Protein AF-A0A0R3PVT9-F1 (afdb_monomer_lite)

Sequence (148 aa):
MGYCNCKHFCKAGFQVVGGSKYQQLLAVIEELGKDIRPTYTGNKICAERLKRSIAHSRILVRWGALISLDLPQNPAFVLSTQFNVLVSTYQLEGACSRIGSIYILSHDLDIIRCIVAPAGVFRFELLDSDVVIAAVTDGSLFITTFNG

pLDDT: mean 72.48, std 17.18, range [25.27, 87.81]

Foldseek 3Di:
DDDDDPPDDDDDDDDDPDDDLVVVLVVLVVLLVVLPVVVVVPDPVSVVSNVVSVVVSVVSCVVVVPVDDPDVFAWQDWDDDPFWIKTKGWDDPPDPAIWIKIFIAGPVRHGPDIGTDNGGFNDWDDPDPFWIWTQHPVRDIDIGGPPD

Organism: Angiostrongylus costaricensis (NCBI:txid334426)

Structure (mmCIF, N/CA/C/O backbone):
data_AF-A0A0R3PVT9-F1
#
_entry.id   AF-A0A0R3PVT9-F1
#
loop_
_atom_site.group_PDB
_atom_site.id
_atom_site.type_symbol
_atom_site.label_atom_id
_atom_site.label_alt_id
_atom_site.label_comp_id
_atom_site.label_asym_id
_atom_site.label_entity_id
_atom_site.label_seq_id
_atom_site.pdbx_PDB_ins_code
_atom_site.Cartn_x
_atom_site.Cartn_y
_atom_site.Cartn_z
_atom_site.occupancy
_atom_site.B_iso_or_equiv
_atom_site.auth_seq_id
_atom_site.auth_comp_id
_atom_site.auth_asym_id
_atom_site.auth_atom_id
_atom_site.pdbx_PDB_model_num
ATOM 1 N N . MET A 1 1 ? 28.621 -22.943 5.055 1.00 34.75 1 MET A N 1
ATOM 2 C CA . MET A 1 1 ? 27.149 -23.036 5.160 1.00 34.75 1 MET A CA 1
ATOM 3 C C . MET A 1 1 ? 26.695 -22.294 6.405 1.00 34.75 1 MET A C 1
ATOM 5 O O . MET A 1 1 ? 26.909 -22.792 7.499 1.00 34.75 1 MET A O 1
ATOM 9 N N . GLY A 1 2 ? 26.116 -21.105 6.255 1.00 29.31 2 GLY A N 1
ATOM 10 C CA . GLY A 1 2 ? 25.527 -20.352 7.361 1.00 29.31 2 GLY A CA 1
ATOM 11 C C . GLY A 1 2 ? 24.309 -19.605 6.841 1.00 29.31 2 GLY A C 1
ATOM 12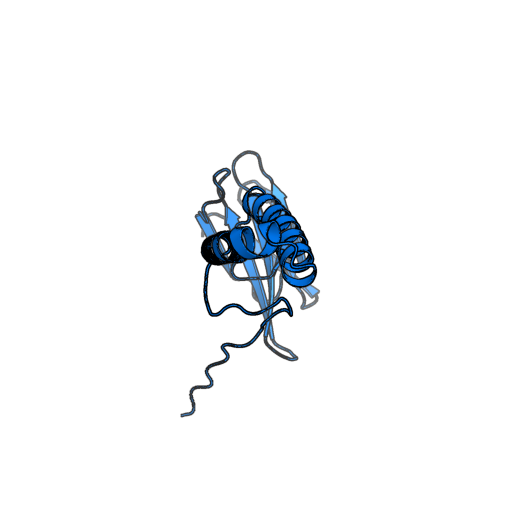 O O . GLY A 1 2 ? 24.452 -18.687 6.043 1.00 29.31 2 GLY A O 1
ATOM 13 N N . TYR A 1 3 ? 23.118 -20.047 7.234 1.00 31.05 3 TYR A N 1
ATOM 14 C CA . TYR A 1 3 ? 21.864 -19.362 6.940 1.00 31.05 3 TYR A CA 1
ATOM 15 C C . TYR A 1 3 ? 21.752 -18.149 7.872 1.00 31.05 3 TYR A C 1
ATOM 17 O O . TYR A 1 3 ? 21.650 -18.331 9.084 1.00 31.05 3 TYR A O 1
ATOM 25 N N . CYS A 1 4 ? 21.771 -16.925 7.336 1.00 26.14 4 CYS A N 1
ATOM 26 C CA . CYS A 1 4 ? 21.461 -15.726 8.117 1.00 26.14 4 CYS A CA 1
ATOM 27 C C . CYS A 1 4 ? 20.004 -15.323 7.860 1.00 26.14 4 CYS A C 1
ATOM 29 O O . CYS A 1 4 ? 19.631 -14.900 6.769 1.00 26.14 4 CYS A O 1
ATOM 31 N N . ASN A 1 5 ? 19.173 -15.543 8.876 1.00 34.81 5 ASN A N 1
ATOM 32 C CA . ASN A 1 5 ? 17.742 -15.275 8.915 1.00 34.81 5 ASN A CA 1
ATOM 33 C C . ASN A 1 5 ? 17.524 -13.827 9.386 1.00 34.81 5 ASN A C 1
ATOM 35 O O . ASN A 1 5 ? 17.515 -13.557 10.584 1.00 34.81 5 ASN A O 1
ATOM 39 N N . CYS A 1 6 ? 17.382 -12.886 8.453 1.00 25.39 6 CYS A N 1
ATOM 40 C CA . CYS A 1 6 ? 17.189 -11.467 8.764 1.00 25.39 6 CYS A CA 1
ATOM 41 C C . CYS A 1 6 ? 15.700 -11.088 8.791 1.00 25.39 6 CYS A C 1
ATOM 43 O O . CYS A 1 6 ? 15.215 -10.318 7.966 1.00 25.39 6 CYS A O 1
ATOM 45 N N . LYS A 1 7 ? 14.962 -11.594 9.786 1.00 32.38 7 LYS A N 1
ATOM 46 C CA . LYS A 1 7 ? 13.690 -10.995 10.218 1.00 32.38 7 LYS A CA 1
ATOM 47 C C . LYS A 1 7 ? 13.974 -9.857 11.197 1.00 32.38 7 LYS A C 1
ATOM 49 O O . LYS A 1 7 ? 13.877 -10.093 12.392 1.00 32.38 7 LYS A O 1
ATOM 54 N N . HIS A 1 8 ? 14.339 -8.659 10.738 1.00 31.09 8 HIS A N 1
ATOM 55 C CA . HIS A 1 8 ? 14.302 -7.444 11.574 1.00 31.09 8 HIS A CA 1
ATOM 56 C C . HIS A 1 8 ? 14.442 -6.172 10.723 1.00 31.09 8 HIS A C 1
ATOM 58 O O . HIS A 1 8 ? 15.543 -5.711 10.459 1.00 31.09 8 HIS A O 1
ATOM 64 N N . PHE A 1 9 ? 13.317 -5.560 10.356 1.00 29.48 9 PHE A N 1
ATOM 65 C CA . PHE A 1 9 ? 13.234 -4.101 10.240 1.00 29.48 9 PHE A CA 1
ATOM 66 C C . PHE A 1 9 ? 11.892 -3.655 10.820 1.00 29.48 9 PHE A C 1
ATOM 68 O O . PHE A 1 9 ? 10.901 -3.423 10.134 1.00 29.48 9 PHE A O 1
ATOM 75 N N . CYS A 1 10 ? 11.866 -3.622 12.151 1.00 25.27 10 CYS A N 1
ATOM 76 C CA . CYS A 1 10 ? 10.761 -3.117 12.944 1.00 25.27 10 CYS A CA 1
ATOM 77 C C . CYS A 1 10 ? 10.831 -1.581 12.925 1.00 25.27 10 CYS A C 1
ATOM 79 O O . CYS A 1 10 ? 11.733 -0.997 13.524 1.00 25.27 10 CYS A O 1
ATOM 81 N N . LYS A 1 11 ? 9.902 -0.910 12.231 1.00 30.72 11 LYS A N 1
ATOM 82 C CA . LYS A 1 11 ? 9.649 0.522 12.461 1.00 30.72 11 LYS A CA 1
ATOM 83 C C . LYS A 1 11 ? 9.032 0.675 13.855 1.00 30.72 11 LYS A C 1
ATOM 85 O O . LYS A 1 11 ? 8.134 -0.079 14.225 1.00 30.72 11 LYS A O 1
ATOM 90 N N . ALA A 1 12 ? 9.554 1.624 14.629 1.00 32.31 12 ALA A N 1
ATOM 91 C CA . ALA A 1 12 ? 9.161 1.894 16.005 1.00 32.31 12 ALA A CA 1
ATOM 92 C C . ALA A 1 12 ? 7.695 2.352 16.097 1.00 32.31 12 ALA A C 1
ATOM 94 O O . ALA A 1 12 ? 7.359 3.507 15.854 1.00 32.31 12 ALA A O 1
ATOM 95 N N . GLY A 1 13 ? 6.836 1.415 16.477 1.00 30.12 13 GLY A N 1
ATOM 96 C CA . GLY A 1 13 ? 5.484 1.612 16.973 1.00 30.12 13 GLY A CA 1
ATOM 97 C C . GLY A 1 13 ? 5.195 0.434 17.896 1.00 30.12 13 GLY A C 1
ATOM 98 O O . GLY A 1 13 ? 5.583 -0.687 17.582 1.00 30.12 13 GLY A O 1
ATOM 99 N N . PHE A 1 14 ? 4.626 0.713 19.067 1.00 36.44 14 PHE A N 1
ATOM 100 C CA . PHE A 1 14 ? 4.298 -0.233 20.137 1.00 36.44 14 PHE A CA 1
ATOM 101 C C . PHE A 1 14 ? 4.010 -1.662 19.628 1.00 36.44 14 PHE A C 1
ATOM 103 O O . PHE A 1 14 ? 2.995 -1.911 18.978 1.00 36.44 14 PHE A O 1
ATOM 110 N N . GLN A 1 15 ? 4.941 -2.586 19.898 1.00 39.69 15 GLN A N 1
ATOM 111 C CA . GLN A 1 15 ? 4.810 -3.992 19.532 1.00 39.69 15 GLN A CA 1
ATOM 112 C C . GLN A 1 15 ? 3.743 -4.656 20.403 1.00 39.69 15 GLN A C 1
ATOM 114 O O . GLN A 1 15 ? 3.967 -4.914 21.584 1.00 39.69 15 GLN A O 1
ATOM 119 N N . VAL A 1 16 ? 2.630 -5.032 19.778 1.00 38.34 16 VAL A N 1
ATOM 120 C CA . VAL A 1 16 ? 1.955 -6.282 20.125 1.00 38.34 16 VAL A CA 1
ATOM 121 C C . VAL A 1 16 ? 2.292 -7.290 19.033 1.00 38.34 16 VAL A C 1
ATOM 123 O O . VAL A 1 16 ? 2.136 -7.039 17.838 1.00 38.34 16 VAL A O 1
ATOM 126 N N . VAL A 1 17 ? 2.836 -8.402 19.505 1.00 37.44 17 VAL A N 1
ATOM 127 C CA . VAL A 1 17 ? 3.266 -9.616 18.816 1.00 37.44 17 VAL A CA 1
ATOM 128 C C . VAL A 1 17 ? 2.408 -9.944 17.580 1.00 37.44 17 VAL A C 1
ATOM 130 O O . VAL A 1 17 ? 1.268 -10.372 17.698 1.00 37.44 17 VAL A O 1
ATOM 133 N N . GLY A 1 18 ? 2.987 -9.777 16.386 1.00 40.84 18 GLY A N 1
ATOM 134 C CA . GLY A 1 18 ? 2.698 -10.598 15.201 1.00 40.84 18 GLY A CA 1
ATOM 135 C C . GLY A 1 18 ? 1.284 -10.600 14.598 1.00 40.84 18 GLY A C 1
ATOM 136 O O . GLY A 1 18 ? 0.951 -11.583 13.943 1.00 40.84 18 GLY A O 1
ATOM 137 N N . GLY A 1 19 ? 0.463 -9.561 14.784 1.00 52.28 19 GLY A N 1
ATOM 138 C CA . GLY A 1 19 ? -0.902 -9.507 14.236 1.00 52.28 19 GLY A CA 1
ATOM 139 C C . GLY A 1 19 ? -1.141 -8.411 13.190 1.00 52.28 19 GLY A C 1
ATOM 140 O O . GLY A 1 19 ? -0.572 -7.324 13.276 1.00 52.28 19 GLY A O 1
ATOM 141 N N . SER A 1 20 ? -2.022 -8.688 12.223 1.00 67.69 20 SER A N 1
ATOM 142 C CA . SER A 1 20 ? -2.575 -7.711 11.265 1.00 67.69 20 SER A CA 1
ATOM 143 C C . SER A 1 20 ? -3.215 -6.501 11.975 1.00 67.69 20 SER A C 1
ATOM 145 O O . SER A 1 20 ? -3.612 -6.597 13.138 1.00 67.69 20 SER A O 1
ATOM 147 N N . LYS A 1 21 ? -3.380 -5.358 11.282 1.00 68.88 21 LYS A N 1
ATOM 148 C CA . LYS A 1 21 ? -4.033 -4.137 11.825 1.00 68.88 21 LYS A CA 1
ATOM 149 C C . LYS A 1 21 ? -5.386 -4.433 12.504 1.00 68.88 21 LYS A C 1
ATOM 151 O O . LYS A 1 21 ? -5.737 -3.806 13.501 1.00 68.88 21 LYS A O 1
ATOM 156 N N . TYR A 1 22 ? -6.110 -5.437 12.008 1.00 74.56 22 TYR A N 1
ATOM 157 C CA . TYR A 1 22 ? -7.361 -5.923 12.591 1.00 74.56 22 TYR A CA 1
ATOM 158 C C . TYR A 1 22 ? -7.173 -6.613 13.952 1.00 74.56 22 TYR A C 1
ATOM 160 O O . TYR A 1 22 ? -7.920 -6.338 14.885 1.00 74.56 22 TYR A O 1
ATOM 168 N N . GLN A 1 23 ? -6.153 -7.462 14.107 1.00 76.06 23 GLN A N 1
ATOM 169 C CA . GLN A 1 23 ? -5.847 -8.104 15.392 1.00 76.06 23 GLN A CA 1
ATOM 170 C C . GLN A 1 23 ? -5.423 -7.083 16.454 1.00 76.06 23 GLN A C 1
ATOM 172 O O . GLN A 1 23 ? -5.791 -7.228 17.617 1.00 76.06 23 GLN A O 1
ATOM 177 N N . GLN A 1 24 ? -4.706 -6.025 16.060 1.00 78.12 24 GLN A N 1
ATOM 178 C CA . GLN A 1 24 ? -4.393 -4.912 16.963 1.00 78.12 24 GLN A CA 1
ATOM 179 C C . GLN A 1 24 ? -5.663 -4.183 17.415 1.00 78.12 24 GLN A C 1
ATOM 181 O O . GLN A 1 24 ? -5.821 -3.918 18.603 1.00 78.12 24 GLN A O 1
ATOM 186 N N . LEU A 1 25 ? -6.590 -3.899 16.494 1.00 81.69 25 LEU A N 1
ATOM 187 C CA . LEU A 1 25 ? -7.873 -3.283 16.836 1.00 81.69 25 LEU A CA 1
ATOM 188 C C . LEU A 1 25 ? -8.696 -4.173 17.780 1.00 81.69 25 LEU A C 1
ATOM 190 O O . LEU A 1 25 ? -9.251 -3.673 18.756 1.00 81.69 25 LEU A O 1
ATOM 194 N N . LEU A 1 26 ? -8.731 -5.483 17.524 1.00 85.25 26 LEU A N 1
ATOM 195 C CA . LEU A 1 26 ? -9.434 -6.450 18.365 1.00 85.25 26 LEU A CA 1
ATOM 196 C C . LEU A 1 26 ? -8.877 -6.461 19.796 1.00 85.25 26 LEU A C 1
ATOM 198 O O . LEU A 1 26 ? -9.646 -6.355 20.749 1.00 85.25 26 LEU A O 1
ATOM 202 N N . ALA A 1 27 ? -7.550 -6.492 19.946 1.00 84.38 27 ALA A N 1
ATOM 203 C CA . ALA A 1 27 ? -6.898 -6.437 21.253 1.00 84.38 27 ALA A CA 1
ATOM 204 C C . ALA A 1 27 ? -7.242 -5.146 22.018 1.00 84.38 27 ALA A C 1
ATOM 206 O O . ALA A 1 27 ? -7.550 -5.195 23.208 1.00 84.38 27 ALA A O 1
ATOM 207 N N . VAL A 1 28 ? -7.265 -3.993 21.336 1.00 85.31 28 VAL A N 1
ATOM 208 C CA . VAL A 1 28 ? -7.643 -2.719 21.970 1.00 85.31 28 VAL A CA 1
ATOM 209 C C . VAL A 1 28 ? -9.106 -2.740 22.432 1.00 85.31 28 VAL A C 1
ATOM 211 O O . VAL A 1 28 ? -9.411 -2.235 23.511 1.00 85.31 28 VAL A O 1
ATOM 214 N N . ILE A 1 29 ? -10.016 -3.351 21.666 1.00 86.00 29 ILE A N 1
ATOM 215 C CA . ILE A 1 29 ? -11.429 -3.498 22.056 1.00 86.00 29 ILE A CA 1
ATOM 216 C C . ILE A 1 29 ? -11.578 -4.385 23.303 1.00 86.00 29 ILE A C 1
ATOM 218 O O . ILE A 1 29 ? -12.367 -4.065 24.195 1.00 86.00 29 ILE A O 1
ATOM 222 N N . GLU A 1 30 ? -10.802 -5.463 23.416 1.00 87.81 30 GLU A N 1
ATOM 223 C CA . GLU A 1 30 ? -10.809 -6.319 24.609 1.00 87.81 30 GLU A CA 1
ATOM 224 C C . GLU A 1 30 ? -10.294 -5.593 25.861 1.00 87.81 30 GLU A C 1
ATOM 226 O O . GLU A 1 30 ? -10.835 -5.777 26.956 1.00 87.81 30 GLU A O 1
ATOM 231 N N . GLU A 1 31 ? -9.267 -4.750 25.720 1.00 85.12 31 GLU A N 1
ATOM 232 C CA . GLU A 1 31 ? -8.754 -3.917 26.813 1.00 85.12 31 GLU A CA 1
ATOM 233 C C . GLU A 1 31 ? -9.766 -2.848 27.242 1.00 85.12 31 GLU A C 1
ATOM 235 O O . GLU A 1 31 ? -10.007 -2.678 28.442 1.00 85.12 31 GLU A O 1
ATOM 240 N N . LEU A 1 32 ? -10.434 -2.200 26.278 1.00 85.69 32 LEU A N 1
ATOM 241 C CA . LEU A 1 32 ? -11.522 -1.253 26.543 1.00 85.69 32 LEU A CA 1
ATOM 242 C C . LEU A 1 32 ? -12.609 -1.890 27.422 1.00 85.69 32 LEU A C 1
ATOM 244 O O . LEU A 1 32 ? -13.046 -1.278 28.395 1.00 85.69 32 LEU A O 1
ATOM 248 N N . GLY A 1 33 ? -12.995 -3.139 27.145 1.00 85.81 33 GLY A N 1
ATOM 249 C CA . GLY A 1 33 ? -13.985 -3.877 27.936 1.00 85.81 33 GLY A CA 1
ATOM 250 C C . GLY A 1 33 ? -13.617 -4.052 29.417 1.00 85.81 33 GLY A C 1
ATOM 251 O O . GLY A 1 33 ? -14.497 -4.024 30.282 1.00 85.81 33 GLY A O 1
ATOM 252 N N . LYS A 1 34 ? -12.321 -4.196 29.729 1.00 84.69 34 LYS A N 1
ATOM 253 C CA . LYS A 1 34 ? -11.815 -4.424 31.096 1.00 84.69 34 LYS A CA 1
ATOM 254 C C . LYS A 1 34 ?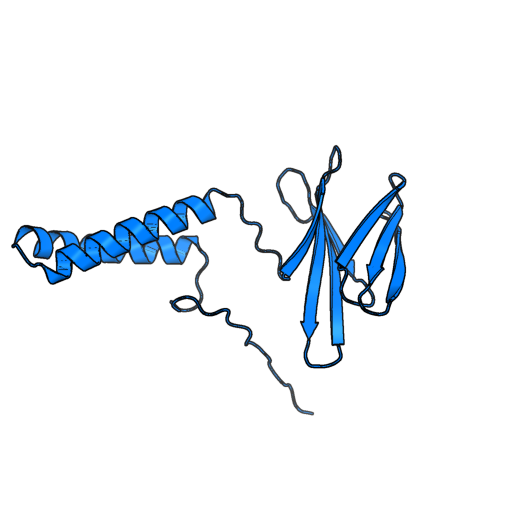 -11.742 -3.136 31.917 1.00 84.69 34 LYS A C 1
ATOM 256 O O . LYS A 1 34 ? -12.004 -3.169 33.119 1.00 84.69 34 LYS A O 1
ATOM 261 N N . ASP A 1 35 ? -11.447 -2.007 31.274 1.00 83.12 35 ASP A N 1
ATOM 262 C CA . ASP A 1 35 ? -11.282 -0.708 31.942 1.00 83.12 35 ASP A CA 1
ATOM 263 C C . ASP A 1 35 ? -12.610 0.039 32.193 1.00 83.12 35 ASP A C 1
ATOM 265 O O . ASP A 1 35 ? -12.646 0.976 32.996 1.00 83.12 35 ASP A O 1
ATOM 269 N N . ILE A 1 36 ? -13.728 -0.385 31.590 1.00 83.06 36 ILE A N 1
ATOM 270 C CA . ILE A 1 36 ? -15.046 0.258 31.769 1.00 83.06 36 ILE A CA 1
ATOM 271 C C . ILE A 1 36 ? -15.534 0.191 33.227 1.00 83.06 36 ILE A C 1
ATOM 273 O O . ILE A 1 36 ? -15.840 1.225 33.821 1.00 83.06 36 ILE A O 1
ATOM 277 N N . ARG A 1 37 ? -15.579 -1.001 33.843 1.00 81.56 37 ARG A N 1
ATOM 278 C CA . ARG A 1 37 ? -16.052 -1.179 35.235 1.00 81.56 37 ARG A CA 1
ATOM 279 C C . ARG A 1 37 ? -15.259 -0.351 36.263 1.00 81.56 37 ARG A C 1
ATOM 281 O O . ARG A 1 37 ? -15.897 0.386 37.014 1.00 81.56 37 ARG A O 1
ATOM 288 N N . PRO A 1 38 ? -13.911 -0.407 36.301 1.00 79.00 38 PRO A N 1
ATOM 289 C CA . PRO A 1 38 ? -13.133 0.369 37.266 1.00 79.00 38 PRO A CA 1
ATOM 290 C C . PRO A 1 38 ? -13.197 1.889 37.027 1.00 79.00 38 PRO A C 1
ATOM 292 O O . PRO A 1 38 ? -13.027 2.669 37.969 1.00 79.00 38 PRO A O 1
ATOM 295 N N . THR A 1 39 ? -13.493 2.330 35.799 1.00 78.00 39 THR A N 1
ATOM 296 C CA . THR A 1 39 ? -13.723 3.749 35.482 1.00 78.00 39 THR A CA 1
ATOM 297 C C . THR A 1 39 ? -15.020 4.268 36.111 1.00 78.00 39 THR A C 1
ATOM 299 O O . THR A 1 39 ? -15.020 5.358 36.682 1.00 78.00 39 THR A O 1
ATOM 302 N N . TYR A 1 40 ? -16.100 3.476 36.095 1.00 75.88 40 TYR A N 1
ATOM 303 C CA . TYR A 1 40 ? -17.360 3.842 36.758 1.00 75.88 40 TYR A CA 1
ATOM 304 C C . TYR A 1 40 ? -17.224 3.968 38.282 1.00 75.88 40 TYR A C 1
ATOM 306 O O . TYR A 1 40 ? -17.885 4.807 38.885 1.00 75.88 40 TYR A O 1
ATOM 314 N N . THR A 1 41 ? -16.320 3.208 38.906 1.00 80.44 41 THR A N 1
ATOM 315 C CA . THR A 1 41 ? -15.979 3.343 40.336 1.00 80.44 41 THR A CA 1
ATOM 316 C C . THR A 1 41 ? -15.054 4.529 40.657 1.00 80.44 41 THR A C 1
ATOM 318 O O . THR A 1 41 ? -14.579 4.646 41.782 1.00 80.44 41 THR A O 1
ATOM 321 N N . GLY A 1 42 ? -14.781 5.422 39.697 1.00 79.75 42 GLY A N 1
ATOM 322 C CA . GLY A 1 42 ? -14.035 6.664 39.930 1.00 79.75 42 GLY A CA 1
ATOM 323 C C . GLY A 1 42 ? -12.509 6.541 39.851 1.00 79.75 42 GLY A C 1
ATOM 324 O O . GLY A 1 42 ? -11.797 7.446 40.294 1.00 79.75 42 GLY A O 1
ATOM 325 N N . ASN A 1 43 ? -11.970 5.458 39.277 1.00 81.62 43 ASN A N 1
ATOM 326 C CA . ASN A 1 43 ? -10.524 5.311 39.113 1.00 81.62 43 ASN A CA 1
ATOM 327 C C . ASN A 1 43 ? -9.989 6.215 37.984 1.00 81.62 43 ASN A C 1
ATOM 329 O O . ASN A 1 43 ? -10.148 5.921 36.797 1.00 81.62 43 ASN A O 1
ATOM 333 N N . LYS A 1 44 ? -9.288 7.294 38.362 1.00 82.38 44 LYS A N 1
ATOM 334 C CA . LYS A 1 44 ? -8.689 8.265 37.426 1.00 82.38 44 LYS A CA 1
ATOM 335 C C . LYS A 1 44 ? -7.671 7.635 36.466 1.00 82.38 44 LYS A C 1
ATOM 337 O O . LYS A 1 44 ? -7.559 8.080 35.329 1.00 82.38 44 LYS A O 1
ATOM 342 N N . ILE A 1 45 ? -6.953 6.597 36.896 1.00 82.62 45 ILE A N 1
ATOM 343 C CA . ILE A 1 45 ? -5.930 5.936 36.073 1.00 82.62 45 ILE A CA 1
ATOM 344 C C . ILE A 1 45 ? -6.597 5.131 34.951 1.00 82.62 45 ILE A C 1
ATOM 346 O O . ILE A 1 45 ? -6.194 5.240 33.794 1.00 82.62 45 ILE A O 1
ATOM 350 N N . CYS A 1 46 ? -7.651 4.372 35.270 1.00 79.06 46 CYS A N 1
ATOM 351 C CA . CYS A 1 46 ? -8.438 3.645 34.269 1.00 79.06 46 CYS A CA 1
ATOM 352 C C . CYS A 1 46 ? -9.132 4.601 33.291 1.00 79.06 46 CYS A C 1
ATOM 354 O O . CYS A 1 46 ? -9.133 4.338 32.094 1.00 79.06 46 CYS A O 1
ATOM 356 N N . ALA A 1 47 ? -9.618 5.755 33.764 1.00 81.19 47 ALA A N 1
ATOM 357 C CA . ALA A 1 47 ? -10.225 6.766 32.899 1.00 81.19 47 ALA A CA 1
ATOM 358 C C . ALA A 1 47 ? -9.248 7.308 31.835 1.00 81.19 47 ALA A C 1
ATOM 360 O O . ALA A 1 47 ? -9.614 7.449 30.668 1.00 81.19 47 ALA A O 1
ATOM 361 N N . GLU A 1 48 ? -7.994 7.586 32.202 1.00 84.81 48 GLU A N 1
ATOM 362 C CA . GLU A 1 48 ? -6.976 8.042 31.244 1.00 84.81 48 GLU A CA 1
ATOM 363 C C . GLU A 1 48 ? -6.544 6.933 30.270 1.00 84.81 48 GLU A C 1
ATOM 365 O O . GLU A 1 48 ? -6.351 7.193 29.078 1.00 84.81 48 GLU A O 1
ATOM 370 N N . ARG A 1 49 ? -6.463 5.677 30.733 1.00 83.06 49 ARG A N 1
ATOM 371 C CA . ARG A 1 49 ? -6.213 4.514 29.857 1.00 83.06 49 ARG A CA 1
ATOM 372 C C . ARG A 1 49 ? -7.347 4.309 28.855 1.00 83.06 49 ARG A C 1
ATOM 374 O O . ARG A 1 49 ? -7.070 4.096 27.674 1.00 83.06 49 ARG A O 1
ATOM 381 N N . LEU A 1 50 ? -8.596 4.465 29.293 1.00 84.50 50 LEU A N 1
ATOM 382 C CA . LEU A 1 50 ? -9.789 4.386 28.451 1.00 84.50 50 LEU A CA 1
ATOM 383 C C . LEU A 1 50 ? -9.791 5.489 27.379 1.00 84.50 50 LEU A C 1
ATOM 385 O O . LEU A 1 50 ? -10.004 5.222 26.199 1.00 84.50 50 LEU A O 1
ATOM 389 N N . LYS A 1 51 ? -9.466 6.735 27.744 1.00 85.50 51 LYS A N 1
ATOM 390 C CA . LYS A 1 51 ? -9.336 7.831 26.765 1.00 85.50 51 LYS A CA 1
ATOM 391 C C . LYS A 1 51 ? -8.251 7.549 25.725 1.00 85.50 51 LYS A C 1
ATOM 393 O O . LYS A 1 51 ? -8.472 7.765 24.532 1.00 85.50 51 LYS A O 1
ATOM 398 N N . ARG A 1 52 ? -7.087 7.053 26.162 1.00 85.12 52 ARG A N 1
ATOM 399 C CA . ARG A 1 52 ? -5.963 6.731 25.269 1.00 85.12 52 ARG A CA 1
ATOM 400 C C . ARG A 1 52 ? -6.308 5.594 24.305 1.00 85.12 52 ARG A C 1
ATOM 402 O O . ARG A 1 52 ? -6.011 5.708 23.119 1.00 85.12 52 ARG A O 1
ATOM 409 N N . SER A 1 53 ? -6.955 4.535 24.782 1.00 85.88 53 SER A N 1
ATOM 410 C CA . SER A 1 53 ? -7.375 3.391 23.958 1.00 85.88 53 SER A CA 1
ATOM 411 C C . SER A 1 53 ? -8.489 3.756 22.969 1.00 85.88 53 SER A C 1
ATOM 413 O O . SER A 1 53 ? -8.431 3.327 21.816 1.00 85.88 53 SER A O 1
ATOM 415 N N . ILE A 1 54 ? -9.433 4.633 23.337 1.00 85.94 54 ILE A N 1
ATOM 416 C CA . ILE A 1 54 ? -10.426 5.189 22.398 1.00 85.94 54 ILE A CA 1
ATOM 417 C C . ILE A 1 54 ? -9.739 6.016 21.303 1.00 85.94 54 ILE A C 1
ATOM 419 O O . ILE A 1 54 ? -10.019 5.832 20.118 1.00 85.94 54 ILE A O 1
ATOM 423 N N . ALA A 1 55 ? -8.823 6.919 21.672 1.00 85.50 55 ALA A N 1
ATOM 424 C CA . ALA A 1 55 ? -8.086 7.727 20.700 1.00 85.50 55 ALA A CA 1
ATOM 425 C C . ALA A 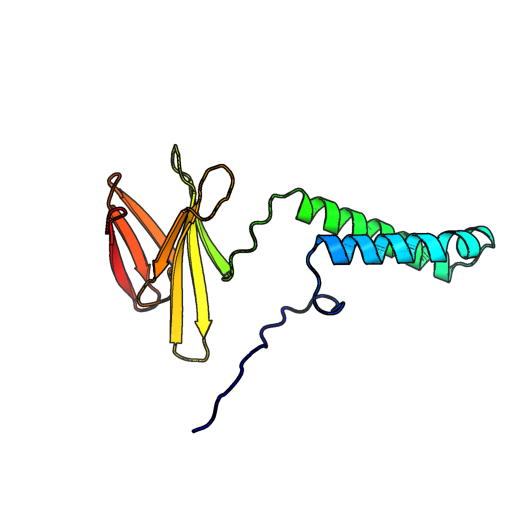1 55 ? -7.258 6.850 19.746 1.00 85.50 55 ALA A C 1
ATOM 427 O O . ALA A 1 55 ? -7.298 7.051 18.532 1.00 85.50 55 ALA A O 1
ATOM 428 N N . HIS A 1 56 ? -6.573 5.840 20.285 1.00 81.94 56 HIS A N 1
ATOM 429 C CA . HIS A 1 56 ? -5.794 4.882 19.506 1.00 81.94 56 HIS A CA 1
ATOM 430 C C . HIS A 1 56 ? -6.670 4.065 18.545 1.00 81.94 56 HIS A C 1
ATOM 432 O O . HIS A 1 56 ? -6.364 3.988 17.357 1.00 81.94 56 HIS A O 1
ATOM 438 N N . SER A 1 57 ? -7.810 3.550 19.015 1.00 83.56 57 SER A N 1
ATOM 439 C CA . SER A 1 57 ? -8.773 2.819 18.178 1.00 83.56 57 SER A CA 1
ATOM 440 C C . SER A 1 57 ? -9.258 3.660 17.000 1.00 83.56 57 SER A C 1
ATOM 442 O O . SER A 1 57 ? -9.325 3.178 15.874 1.00 83.56 57 SER A O 1
ATOM 444 N N . ARG A 1 58 ? -9.550 4.949 17.222 1.00 81.94 58 ARG A N 1
ATOM 445 C CA . ARG A 1 58 ? -9.985 5.862 16.150 1.00 81.94 58 ARG A CA 1
ATOM 446 C C . ARG A 1 58 ? -8.916 6.066 15.081 1.00 81.94 58 ARG A C 1
ATOM 448 O O . ARG A 1 58 ? -9.250 6.204 13.906 1.00 81.94 58 ARG A O 1
ATOM 455 N N . ILE A 1 59 ? -7.648 6.100 15.480 1.00 79.50 59 ILE A N 1
ATOM 456 C CA . ILE A 1 59 ? -6.520 6.199 14.550 1.00 79.50 59 ILE A CA 1
ATOM 457 C C . ILE A 1 59 ? -6.401 4.901 13.744 1.00 79.50 59 ILE A C 1
ATOM 459 O O . ILE A 1 59 ? -6.335 4.964 12.519 1.00 79.50 59 ILE A O 1
ATOM 463 N N . LEU A 1 60 ? -6.475 3.742 14.406 1.00 73.81 60 LEU A N 1
ATOM 464 C CA . LEU A 1 60 ? -6.437 2.433 13.749 1.00 73.81 60 LEU A CA 1
ATOM 465 C C . LEU A 1 60 ? -7.581 2.248 12.746 1.00 73.81 60 LEU A C 1
ATOM 467 O O . LEU A 1 60 ? -7.339 1.794 11.635 1.00 73.81 60 LEU A O 1
ATOM 471 N N . VAL A 1 61 ? -8.808 2.651 13.089 1.00 75.56 61 VAL A N 1
ATOM 472 C CA . VAL A 1 61 ? -9.958 2.599 12.168 1.00 75.56 61 VAL A CA 1
ATOM 473 C C . VAL A 1 61 ? -9.761 3.547 10.987 1.00 75.56 61 VAL A C 1
ATOM 475 O O . VAL A 1 61 ? -10.038 3.166 9.855 1.00 75.56 61 VAL A O 1
ATOM 478 N N . ARG A 1 62 ? -9.231 4.758 11.208 1.00 68.44 62 ARG A N 1
ATOM 479 C CA . ARG A 1 62 ? -8.906 5.684 10.111 1.00 68.44 62 ARG A CA 1
ATOM 480 C C . ARG A 1 62 ? -7.858 5.089 9.168 1.00 68.44 62 ARG A C 1
ATOM 482 O O . ARG A 1 62 ? -8.004 5.197 7.956 1.00 68.44 62 ARG A O 1
ATOM 489 N N . TRP A 1 63 ? -6.811 4.477 9.710 1.00 63.22 63 TRP A N 1
ATOM 490 C CA . TRP A 1 63 ? -5.750 3.860 8.914 1.00 63.22 63 TRP A CA 1
ATOM 491 C C . TRP A 1 63 ? -6.183 2.555 8.248 1.00 63.22 63 TRP A C 1
ATOM 493 O O . TRP A 1 63 ? -5.693 2.254 7.172 1.00 63.22 63 TRP A O 1
ATOM 503 N N . GLY A 1 64 ? -7.097 1.795 8.853 1.00 59.94 64 GLY A N 1
ATOM 504 C CA . GLY A 1 64 ? -7.669 0.592 8.249 1.00 59.94 64 GLY A CA 1
ATOM 505 C C . GLY A 1 64 ? -8.702 0.894 7.161 1.00 59.94 64 GLY A C 1
ATOM 506 O O . GLY A 1 64 ? -8.783 0.157 6.187 1.00 59.94 64 GLY A O 1
ATOM 507 N N . ALA A 1 65 ? -9.474 1.977 7.311 1.00 51.56 65 ALA A N 1
ATOM 508 C CA . ALA A 1 65 ? -10.468 2.411 6.326 1.00 51.56 65 ALA A CA 1
ATOM 509 C C . ALA A 1 65 ? -9.840 3.101 5.105 1.00 51.56 65 ALA A C 1
ATOM 511 O O . ALA A 1 65 ? -10.412 3.073 4.018 1.00 51.56 65 ALA A O 1
ATOM 512 N N . LEU A 1 66 ? -8.658 3.703 5.262 1.00 48.78 66 LEU A N 1
ATOM 513 C CA . LEU A 1 66 ? -7.786 3.955 4.121 1.00 48.78 66 LEU A CA 1
ATOM 514 C C . LEU A 1 66 ? -7.257 2.596 3.690 1.00 48.78 66 LEU A C 1
ATOM 516 O O . LEU A 1 66 ? -6.464 2.005 4.416 1.00 48.78 66 LEU A O 1
ATOM 520 N N . ILE A 1 67 ? -7.757 2.095 2.563 1.00 54.19 67 ILE A N 1
ATOM 521 C CA . ILE A 1 67 ? -7.466 0.770 2.021 1.00 54.19 67 ILE A CA 1
ATOM 522 C C . ILE A 1 67 ? -5.946 0.631 1.883 1.00 54.19 67 ILE A C 1
ATOM 524 O O . ILE A 1 67 ? -5.328 1.075 0.920 1.00 54.19 67 ILE A O 1
ATOM 528 N N . SER A 1 68 ? -5.322 0.118 2.936 1.00 55.47 68 SER A N 1
ATOM 529 C CA . SER A 1 68 ? -3.879 0.059 3.061 1.00 55.47 68 SER A CA 1
ATOM 530 C C . SER A 1 68 ? -3.483 -1.278 2.491 1.00 55.47 68 SER A C 1
ATOM 532 O O . SER A 1 68 ? -3.471 -2.272 3.220 1.00 55.47 68 SER A O 1
ATOM 534 N N . LEU A 1 69 ? -3.196 -1.315 1.194 1.00 59.16 69 LEU A N 1
ATOM 535 C CA . LEU A 1 69 ? -2.467 -2.449 0.674 1.00 59.16 69 LEU A CA 1
ATOM 536 C C . LEU A 1 69 ? -1.093 -2.453 1.345 1.00 59.16 69 LEU A C 1
ATOM 538 O O . LEU A 1 69 ? -0.288 -1.544 1.135 1.00 59.16 69 LEU A O 1
ATOM 542 N N . ASP A 1 70 ? -0.843 -3.445 2.194 1.00 58.25 70 ASP A N 1
ATOM 543 C CA . ASP A 1 70 ? 0.488 -3.666 2.744 1.00 58.25 70 ASP A CA 1
ATOM 544 C C . ASP A 1 70 ? 1.350 -4.254 1.623 1.00 58.25 70 ASP A C 1
ATOM 546 O O . ASP A 1 70 ? 1.478 -5.470 1.480 1.00 58.25 70 ASP A O 1
ATOM 550 N N . LEU A 1 71 ? 1.919 -3.380 0.785 1.00 59.28 71 LEU A N 1
ATOM 551 C CA . LEU A 1 71 ? 2.985 -3.806 -0.108 1.00 59.28 71 LEU A CA 1
ATOM 552 C C . LEU A 1 71 ? 4.158 -4.302 0.751 1.00 59.28 71 LEU A C 1
ATOM 554 O O . LEU A 1 71 ? 4.477 -3.691 1.776 1.00 59.28 71 LEU A O 1
ATOM 558 N N . PRO A 1 72 ? 4.848 -5.372 0.326 1.00 62.91 72 PRO A N 1
ATOM 559 C CA . PRO A 1 72 ? 5.977 -5.927 1.072 1.00 62.91 72 PRO A CA 1
ATOM 560 C C . PRO A 1 72 ? 7.142 -4.936 1.214 1.00 62.91 72 PRO A C 1
ATOM 562 O O . PRO A 1 72 ? 8.021 -5.143 2.046 1.00 62.91 72 PRO A O 1
ATOM 565 N N . GLN A 1 73 ? 7.150 -3.867 0.412 1.00 70.00 73 GLN A N 1
ATOM 566 C CA . GLN A 1 73 ? 8.216 -2.880 0.313 1.00 70.00 73 GLN A CA 1
ATOM 567 C C . GLN A 1 73 ? 7.676 -1.456 0.412 1.00 70.00 73 GLN A C 1
ATOM 569 O O . GLN A 1 73 ? 6.521 -1.199 0.074 1.00 70.00 73 GLN A O 1
ATOM 574 N N . ASN A 1 74 ? 8.521 -0.512 0.848 1.00 74.31 74 ASN A N 1
ATOM 575 C CA . ASN A 1 74 ? 8.100 0.883 0.962 1.00 74.31 74 ASN A CA 1
ATOM 576 C C . ASN A 1 74 ? 7.787 1.437 -0.443 1.00 74.31 74 ASN A C 1
ATOM 578 O O . ASN A 1 74 ? 8.671 1.407 -1.309 1.00 74.31 74 ASN A O 1
ATOM 582 N N . PRO A 1 75 ? 6.569 1.952 -0.681 1.00 72.06 75 PRO A N 1
ATOM 583 C CA . PRO A 1 75 ? 6.240 2.587 -1.946 1.00 72.06 75 PRO A CA 1
ATOM 584 C C . PRO A 1 75 ? 7.002 3.913 -2.080 1.00 72.06 75 PRO A C 1
ATOM 586 O O . PRO A 1 75 ? 7.054 4.704 -1.138 1.00 72.06 75 PRO A O 1
ATOM 589 N N . ALA A 1 76 ? 7.610 4.142 -3.243 1.00 78.69 76 ALA A N 1
ATOM 590 C CA . ALA A 1 76 ? 8.267 5.404 -3.593 1.00 78.69 76 ALA A CA 1
ATOM 591 C C . ALA A 1 76 ? 7.336 6.306 -4.403 1.00 78.69 76 ALA A C 1
ATOM 593 O O . ALA A 1 76 ? 7.180 7.485 -4.091 1.00 78.69 76 ALA A O 1
ATOM 594 N N . PHE A 1 77 ? 6.717 5.748 -5.441 1.00 81.75 77 PHE A N 1
ATOM 595 C CA . PHE A 1 77 ? 5.885 6.490 -6.374 1.00 81.75 77 PHE A CA 1
ATOM 596 C C . PHE A 1 77 ? 4.683 5.651 -6.791 1.00 81.75 77 PHE A C 1
ATOM 598 O O . PHE A 1 77 ? 4.768 4.425 -6.879 1.00 81.75 77 PHE A O 1
ATOM 605 N N . VAL A 1 78 ? 3.565 6.321 -7.054 1.00 83.31 78 VAL A N 1
ATOM 606 C CA . VAL A 1 78 ? 2.338 5.701 -7.549 1.00 83.31 78 VAL A CA 1
ATOM 607 C C . VAL A 1 78 ? 1.891 6.418 -8.813 1.00 83.31 78 VAL A C 1
ATOM 609 O O . VAL A 1 78 ? 1.910 7.647 -8.878 1.00 83.31 78 VAL A O 1
ATOM 612 N N . LEU A 1 79 ? 1.479 5.645 -9.809 1.00 83.00 79 LEU A N 1
ATOM 613 C CA . LEU A 1 79 ? 0.881 6.139 -11.038 1.00 83.00 79 LEU A CA 1
ATOM 614 C C . LEU A 1 79 ? -0.449 5.423 -11.236 1.00 83.00 79 LEU A C 1
ATOM 616 O O . LEU A 1 79 ? -0.490 4.199 -11.286 1.00 83.00 79 LEU A O 1
ATOM 620 N N . SER A 1 80 ? -1.531 6.183 -11.351 1.00 78.50 80 SER A N 1
ATOM 621 C CA . SER A 1 80 ? -2.846 5.624 -11.657 1.00 78.50 80 SER A CA 1
ATOM 622 C C . SER A 1 80 ? -3.143 5.794 -13.143 1.00 78.50 80 SER A C 1
ATOM 624 O O . SER A 1 80 ? -3.074 6.903 -13.674 1.00 78.50 80 SER A O 1
ATOM 626 N N . THR A 1 81 ? -3.448 4.690 -13.817 1.00 80.19 81 THR A N 1
ATOM 627 C CA . THR A 1 81 ? -3.921 4.634 -15.204 1.00 80.19 81 THR A CA 1
ATOM 628 C C . THR A 1 81 ? -5.423 4.312 -15.213 1.00 80.19 81 THR A C 1
ATOM 630 O O . THR A 1 81 ? -6.009 3.995 -14.182 1.00 80.19 81 THR A O 1
ATOM 633 N N . GLN A 1 82 ? -6.077 4.377 -16.378 1.00 77.12 82 GLN A N 1
ATOM 634 C CA . GLN A 1 82 ? -7.522 4.137 -16.514 1.00 77.12 82 GLN A CA 1
ATOM 635 C C . GLN A 1 82 ? -7.998 2.791 -15.941 1.00 77.12 82 GLN A C 1
ATOM 637 O O . GLN A 1 82 ? -9.118 2.722 -15.446 1.00 77.12 82 GLN A O 1
ATOM 642 N N . PHE A 1 83 ? -7.163 1.746 -15.962 1.00 72.44 83 PHE A N 1
ATOM 643 C CA . PHE A 1 83 ? -7.538 0.393 -15.518 1.00 72.44 83 PHE A CA 1
ATOM 644 C C . PHE A 1 83 ? -6.638 -0.195 -14.427 1.00 72.44 83 PHE A C 1
ATOM 646 O O . PHE A 1 83 ? -7.038 -1.152 -13.776 1.00 72.44 83 PHE A O 1
ATOM 653 N N . ASN A 1 84 ? -5.442 0.362 -14.230 1.00 82.69 84 ASN A N 1
ATOM 654 C CA . ASN A 1 84 ? -4.422 -0.216 -13.363 1.00 82.69 84 ASN A CA 1
ATOM 655 C C . ASN A 1 84 ? -3.765 0.870 -12.513 1.00 82.69 84 ASN A C 1
ATOM 657 O O . ASN A 1 84 ? -3.564 1.994 -12.975 1.00 82.69 84 ASN A O 1
ATOM 661 N N . VAL A 1 85 ? -3.353 0.502 -11.305 1.00 82.69 85 VAL A N 1
ATOM 662 C CA . VAL A 1 85 ? -2.514 1.320 -10.430 1.00 82.69 85 VAL A CA 1
ATOM 663 C C . VAL A 1 85 ? -1.118 0.719 -10.418 1.00 82.69 85 VAL A C 1
ATOM 665 O O . VAL A 1 85 ? -0.942 -0.454 -10.119 1.00 82.69 85 VAL A O 1
ATOM 668 N N . LEU A 1 86 ? -0.107 1.509 -10.746 1.00 84.81 86 LEU A N 1
ATOM 669 C CA . LEU A 1 86 ? 1.287 1.103 -10.680 1.00 84.81 86 LEU A CA 1
ATOM 670 C C . LEU A 1 86 ? 1.929 1.698 -9.435 1.00 84.81 86 LEU A C 1
ATOM 672 O O . LEU A 1 86 ? 1.762 2.882 -9.149 1.00 84.81 86 LEU A O 1
ATOM 676 N N . VAL A 1 87 ? 2.707 0.898 -8.718 1.00 85.50 87 VAL A N 1
ATOM 677 C CA . VAL A 1 87 ? 3.422 1.320 -7.514 1.00 85.50 87 VAL A CA 1
ATOM 678 C C . VAL A 1 87 ? 4.870 0.882 -7.626 1.00 85.50 87 VAL A C 1
ATOM 680 O O . VAL A 1 87 ? 5.163 -0.311 -7.675 1.00 85.50 87 VAL A O 1
ATOM 683 N N . SER A 1 88 ? 5.798 1.836 -7.634 1.00 84.62 88 SER A N 1
ATOM 684 C CA . SER A 1 88 ? 7.210 1.513 -7.476 1.00 84.62 88 SER A CA 1
ATOM 685 C C . SER A 1 88 ? 7.553 1.382 -6.011 1.00 84.62 88 SER A C 1
ATOM 687 O O . SER A 1 88 ? 7.060 2.117 -5.153 1.00 84.62 88 SER A O 1
ATOM 689 N N . THR A 1 89 ? 8.453 0.457 -5.728 1.00 83.69 89 THR A N 1
ATOM 690 C CA . THR A 1 89 ? 8.944 0.228 -4.382 1.00 83.69 89 THR A CA 1
ATOM 691 C C . THR A 1 89 ? 10.455 0.260 -4.330 1.00 83.69 89 THR A C 1
ATOM 693 O O . THR A 1 89 ? 11.153 0.001 -5.317 1.00 83.69 89 THR A O 1
ATOM 696 N N . TYR A 1 90 ? 10.949 0.570 -3.138 1.00 80.69 90 TYR A N 1
ATOM 697 C CA . TYR A 1 90 ? 12.362 0.536 -2.822 1.00 80.69 90 TYR A CA 1
ATOM 698 C C . TYR A 1 90 ? 12.576 -0.154 -1.473 1.00 80.69 90 TYR A C 1
ATOM 700 O O . TYR A 1 90 ? 11.914 0.145 -0.473 1.00 80.69 90 TYR A O 1
ATOM 708 N N . GLN A 1 91 ? 13.542 -1.065 -1.446 1.00 77.56 91 GLN A N 1
ATOM 709 C CA . GLN A 1 91 ? 14.058 -1.687 -0.240 1.00 77.56 91 GLN A CA 1
ATOM 710 C C . GLN A 1 91 ? 15.559 -1.441 -0.144 1.00 77.56 91 GLN A C 1
ATOM 712 O O . GLN A 1 91 ? 16.311 -1.634 -1.100 1.00 77.56 91 GLN A O 1
ATOM 717 N N . LEU A 1 92 ? 15.993 -1.007 1.035 1.00 72.44 92 LEU A N 1
ATOM 718 C CA . LEU A 1 92 ? 17.403 -0.898 1.381 1.00 72.44 92 LEU A CA 1
ATOM 719 C C . LEU A 1 92 ? 17.822 -2.219 2.031 1.00 72.44 92 LEU A C 1
ATOM 721 O O . LEU A 1 92 ? 17.483 -2.466 3.188 1.00 72.44 92 LEU A O 1
ATOM 725 N N . GLU A 1 93 ? 18.534 -3.067 1.290 1.00 70.25 93 GLU A N 1
ATOM 726 C CA . GLU A 1 93 ? 19.181 -4.262 1.831 1.00 70.25 93 GLU A CA 1
ATOM 727 C C . GLU A 1 93 ? 20.651 -3.926 2.152 1.00 70.25 93 GLU A C 1
ATOM 729 O O . GLU A 1 93 ? 21.571 -4.062 1.345 1.00 70.25 93 GLU A O 1
ATOM 734 N N . GLY A 1 94 ? 20.886 -3.409 3.360 1.00 68.62 94 GLY A N 1
ATOM 735 C CA . GLY A 1 94 ? 22.231 -3.055 3.826 1.00 68.62 94 GLY A CA 1
ATOM 736 C C . GLY A 1 94 ? 22.843 -1.818 3.147 1.00 68.62 94 GLY A C 1
ATOM 737 O O . GLY A 1 94 ? 22.136 -0.934 2.670 1.00 68.62 94 GLY A O 1
ATOM 738 N N . ALA A 1 95 ? 24.180 -1.720 3.170 1.00 62.44 95 ALA A N 1
ATOM 739 C CA . ALA A 1 95 ? 24.909 -0.505 2.782 1.00 62.44 95 ALA A CA 1
ATOM 740 C C . ALA A 1 95 ? 25.011 -0.275 1.260 1.00 62.44 95 ALA A C 1
ATOM 742 O O . ALA A 1 95 ? 25.141 0.873 0.837 1.00 62.44 95 ALA A O 1
ATOM 743 N N . CYS A 1 96 ? 24.939 -1.335 0.443 1.00 60.09 96 CYS A N 1
ATOM 744 C CA . CYS A 1 96 ? 25.205 -1.247 -1.001 1.00 60.09 96 CYS A CA 1
ATOM 745 C C . CYS A 1 96 ? 24.180 -1.954 -1.905 1.00 60.09 96 CYS A C 1
ATOM 747 O O . CYS A 1 96 ? 24.226 -1.727 -3.110 1.00 60.09 96 CYS A O 1
ATOM 749 N N . SER A 1 97 ? 23.263 -2.777 -1.377 1.00 66.94 97 SER A N 1
ATOM 750 C CA . SER A 1 97 ? 22.254 -3.459 -2.201 1.00 66.94 97 SER A CA 1
ATOM 751 C C . SER A 1 97 ? 20.918 -2.729 -2.093 1.00 66.94 97 SER A C 1
ATOM 753 O O . SER A 1 97 ? 20.280 -2.685 -1.040 1.00 66.94 97 SER A O 1
ATOM 755 N N . ARG A 1 98 ? 20.505 -2.082 -3.181 1.00 74.50 98 ARG A N 1
ATOM 756 C CA . ARG A 1 98 ? 19.203 -1.416 -3.281 1.00 74.50 98 ARG A CA 1
ATOM 757 C C . ARG A 1 98 ? 18.344 -2.273 -4.181 1.00 74.50 98 ARG A C 1
ATOM 759 O O . ARG A 1 98 ? 18.689 -2.419 -5.342 1.00 74.50 98 ARG A O 1
ATOM 766 N N . ILE A 1 99 ? 17.247 -2.811 -3.666 1.00 77.81 99 ILE A N 1
ATOM 767 C CA . ILE A 1 99 ? 16.338 -3.656 -4.444 1.00 77.81 99 ILE A CA 1
ATOM 768 C C . ILE A 1 99 ? 15.054 -2.872 -4.689 1.00 77.81 99 ILE A C 1
ATOM 770 O O . ILE A 1 99 ? 14.574 -2.145 -3.818 1.00 77.81 99 ILE A O 1
ATOM 774 N N . GLY A 1 100 ? 14.514 -2.980 -5.896 1.00 81.62 100 GLY A N 1
ATOM 775 C CA . GLY A 1 100 ? 13.281 -2.317 -6.291 1.00 81.62 100 GLY A CA 1
ATOM 776 C C . GLY A 1 100 ? 12.394 -3.250 -7.085 1.00 81.62 100 GLY A C 1
ATOM 777 O O . GLY A 1 100 ? 12.858 -4.162 -7.763 1.00 81.62 100 GLY A O 1
ATOM 778 N N . SER A 1 101 ? 11.094 -3.021 -6.994 1.00 84.50 101 SER A N 1
ATOM 779 C CA . SER A 1 101 ? 10.122 -3.690 -7.854 1.00 84.50 101 SER A CA 1
ATOM 780 C C . SER A 1 101 ? 8.966 -2.756 -8.157 1.00 84.50 101 SER A C 1
ATOM 782 O O . SER A 1 101 ? 8.636 -1.873 -7.359 1.00 84.50 101 SER A O 1
ATOM 784 N N . ILE A 1 102 ? 8.378 -2.941 -9.331 1.00 86.88 102 ILE A N 1
ATOM 785 C CA . ILE A 1 102 ? 7.194 -2.223 -9.785 1.00 86.88 102 ILE A CA 1
ATOM 786 C C . ILE A 1 102 ? 6.023 -3.193 -9.678 1.00 86.88 102 ILE A C 1
ATOM 788 O O . ILE A 1 102 ? 6.020 -4.245 -10.316 1.00 86.88 102 ILE A O 1
ATOM 792 N N . TYR A 1 103 ? 5.044 -2.847 -8.855 1.00 85.44 103 TYR A N 1
ATOM 793 C CA . TYR A 1 103 ? 3.810 -3.600 -8.689 1.00 85.44 103 TYR A CA 1
ATOM 794 C C . TYR A 1 103 ? 2.733 -2.986 -9.564 1.00 85.44 103 TYR A C 1
ATOM 796 O O . TYR A 1 103 ? 2.571 -1.768 -9.596 1.00 85.44 103 TYR A O 1
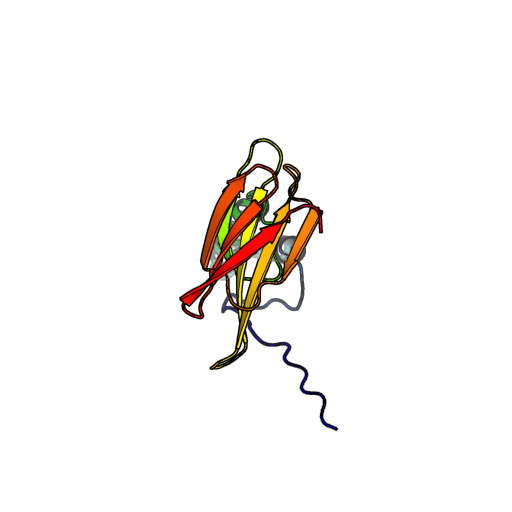ATOM 804 N N . ILE A 1 104 ? 1.993 -3.837 -10.258 1.00 84.38 104 ILE A N 1
ATOM 805 C CA . ILE A 1 104 ? 0.818 -3.463 -11.033 1.00 84.38 104 ILE A CA 1
ATOM 806 C C . ILE A 1 104 ? -0.375 -4.047 -10.301 1.00 84.38 104 ILE A C 1
ATOM 808 O O . ILE A 1 104 ? -0.450 -5.258 -10.080 1.00 84.38 104 ILE A O 1
ATOM 812 N N . LEU A 1 105 ? -1.284 -3.169 -9.917 1.00 82.00 105 LEU A N 1
ATOM 813 C CA . LEU A 1 105 ? -2.464 -3.479 -9.142 1.00 82.00 105 LEU A CA 1
ATOM 814 C C . LEU A 1 105 ? -3.716 -3.181 -9.953 1.00 82.00 105 LEU A C 1
ATOM 816 O O . LEU A 1 105 ? -3.737 -2.248 -10.760 1.00 82.00 105 LEU A O 1
ATOM 820 N N . SER A 1 106 ? -4.760 -3.964 -9.709 1.00 79.94 106 SER A N 1
ATOM 821 C CA . SER A 1 106 ? -6.109 -3.644 -10.172 1.00 79.94 106 SER A CA 1
ATOM 822 C C . SER A 1 106 ? -6.656 -2.427 -9.415 1.00 79.94 106 SER A C 1
ATOM 824 O O . SER A 1 106 ? -6.119 -2.028 -8.377 1.00 79.94 106 SER A O 1
ATOM 826 N N . HIS A 1 107 ? -7.773 -1.868 -9.884 1.00 76.94 107 HIS A N 1
ATOM 827 C CA . HIS A 1 107 ? -8.553 -0.888 -9.111 1.00 76.94 107 HIS A CA 1
ATOM 828 C C . HIS A 1 107 ? -9.070 -1.454 -7.786 1.00 76.94 107 HIS A C 1
ATOM 830 O O . HIS A 1 107 ? -9.203 -0.713 -6.815 1.00 76.94 107 HIS A O 1
ATOM 836 N N . ASP A 1 108 ? -9.267 -2.771 -7.716 1.00 73.38 108 ASP A N 1
ATOM 837 C CA . ASP A 1 108 ? -9.619 -3.492 -6.486 1.00 73.38 108 ASP A CA 1
ATOM 838 C C . ASP A 1 108 ? -8.420 -3.700 -5.548 1.00 73.38 108 ASP A C 1
ATOM 840 O O . ASP A 1 108 ? -8.536 -4.365 -4.522 1.00 73.38 108 ASP A O 1
ATOM 844 N N . LEU A 1 109 ? -7.263 -3.117 -5.890 1.00 68.06 109 LEU A N 1
ATOM 845 C CA . LEU A 1 109 ? -6.000 -3.210 -5.163 1.00 68.06 109 LEU A CA 1
ATOM 846 C C . LEU A 1 109 ? -5.387 -4.622 -5.149 1.00 68.06 109 LEU A C 1
ATOM 848 O O . LEU A 1 109 ? -4.348 -4.840 -4.539 1.00 68.06 109 LEU A O 1
ATOM 852 N N . ASP A 1 110 ? -5.918 -5.574 -5.906 1.00 75.62 110 ASP A N 1
ATOM 853 C CA . ASP A 1 110 ? -5.261 -6.869 -6.081 1.00 75.62 110 ASP A CA 1
ATOM 854 C C . ASP A 1 110 ? -3.956 -6.740 -6.875 1.00 75.62 110 ASP A C 1
ATOM 856 O O . ASP A 1 110 ? -3.898 -6.065 -7.906 1.00 75.62 110 ASP A O 1
ATOM 860 N N . ILE A 1 111 ? -2.899 -7.409 -6.407 1.00 78.81 111 ILE A N 1
ATOM 861 C CA . ILE A 1 111 ? -1.602 -7.442 -7.091 1.00 78.81 111 ILE A CA 1
ATOM 862 C C . ILE A 1 111 ? -1.738 -8.335 -8.327 1.00 78.81 111 ILE A C 1
ATOM 864 O O . ILE A 1 111 ? -1.767 -9.559 -8.217 1.00 78.81 111 ILE A O 1
ATOM 868 N N . ILE A 1 112 ? -1.790 -7.720 -9.507 1.00 81.19 112 ILE A N 1
ATOM 869 C CA . ILE A 1 112 ? -1.873 -8.428 -10.790 1.00 81.19 112 ILE A CA 1
ATOM 870 C C . ILE A 1 112 ? -0.488 -8.938 -11.185 1.00 81.19 112 ILE A C 1
ATOM 872 O O . ILE A 1 112 ? -0.326 -10.086 -11.594 1.00 81.19 112 ILE A O 1
ATOM 876 N N . ARG A 1 113 ? 0.522 -8.065 -11.093 1.00 79.69 113 ARG A N 1
ATOM 877 C CA . ARG A 1 113 ? 1.885 -8.345 -11.557 1.00 79.69 113 ARG A CA 1
ATOM 878 C C . ARG A 1 113 ? 2.935 -7.634 -10.713 1.00 79.69 113 ARG A C 1
ATOM 880 O O . ARG A 1 113 ? 2.684 -6.586 -10.123 1.00 79.69 113 ARG A O 1
ATOM 887 N N . CYS A 1 114 ? 4.134 -8.204 -10.702 1.00 82.75 114 CYS A N 1
ATOM 888 C CA . CYS A 1 114 ? 5.321 -7.631 -10.081 1.00 82.75 114 CYS A CA 1
ATOM 889 C C . CYS A 1 114 ? 6.493 -7.761 -11.054 1.00 82.75 114 CYS A C 1
ATOM 891 O O . CYS A 1 114 ? 6.789 -8.860 -11.520 1.00 82.75 114 CYS A O 1
ATOM 893 N N . ILE A 1 115 ? 7.147 -6.642 -11.354 1.00 84.31 115 ILE A N 1
ATOM 894 C CA . ILE A 1 115 ? 8.341 -6.586 -12.193 1.00 84.31 115 ILE A CA 1
ATOM 895 C C . ILE A 1 115 ? 9.524 -6.245 -11.292 1.00 84.31 115 ILE A C 1
ATOM 897 O O . ILE A 1 115 ? 9.546 -5.192 -10.649 1.00 84.31 115 ILE A O 1
ATOM 901 N N . VAL A 1 116 ? 10.508 -7.139 -11.234 1.00 83.12 116 VAL A N 1
ATOM 902 C CA . VAL A 1 116 ? 11.730 -6.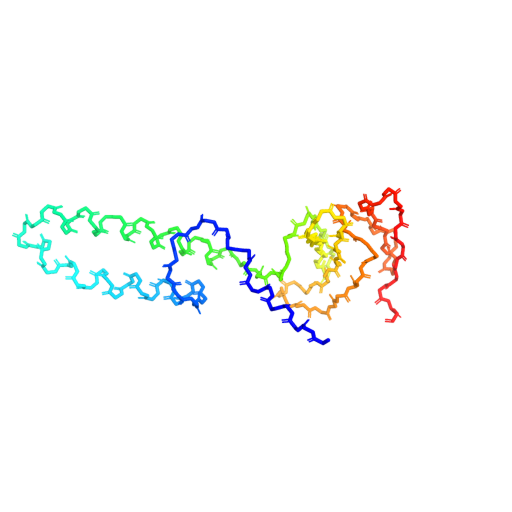930 -10.451 1.00 83.12 116 VAL A CA 1
ATOM 903 C C . VAL A 1 116 ? 12.663 -6.009 -11.227 1.00 83.12 116 VAL A C 1
ATOM 905 O O . VAL A 1 116 ? 12.978 -6.269 -12.387 1.00 83.12 116 VAL A O 1
ATOM 908 N N . ALA A 1 117 ? 13.102 -4.931 -10.584 1.00 82.31 117 ALA A N 1
ATOM 909 C CA . ALA A 1 117 ? 14.071 -4.004 -11.146 1.00 82.31 117 ALA A CA 1
ATOM 910 C C . ALA A 1 117 ? 15.486 -4.351 -10.647 1.00 82.31 117 ALA A C 1
ATOM 912 O O . ALA A 1 117 ? 15.641 -4.867 -9.537 1.00 82.31 117 ALA A O 1
ATOM 913 N N . PRO A 1 118 ? 16.534 -4.039 -11.432 1.00 78.19 118 PRO A N 1
ATOM 914 C CA . PRO A 1 118 ? 17.922 -4.308 -11.054 1.00 78.19 118 PRO A CA 1
ATOM 915 C C . PRO A 1 118 ? 18.370 -3.512 -9.821 1.00 78.19 118 PRO A C 1
ATOM 917 O O . PRO A 1 118 ? 19.297 -3.930 -9.133 1.00 78.19 118 PRO A O 1
ATOM 920 N N . ALA A 1 119 ? 17.708 -2.389 -9.520 1.00 83.38 119 ALA A N 1
ATOM 921 C CA . ALA A 1 119 ? 17.884 -1.680 -8.262 1.00 83.38 119 ALA A CA 1
ATOM 922 C C . ALA A 1 119 ? 16.603 -0.941 -7.820 1.00 83.38 119 ALA A C 1
ATOM 924 O O . ALA A 1 119 ? 15.548 -1.072 -8.442 1.00 83.38 119 ALA A O 1
ATOM 925 N N . GLY A 1 120 ? 16.671 -0.173 -6.725 1.00 82.62 120 GLY A N 1
ATOM 926 C CA . GLY A 1 120 ? 15.529 0.580 -6.186 1.00 82.62 120 GLY A CA 1
ATOM 927 C C . GLY A 1 120 ? 14.941 1.576 -7.194 1.00 82.62 120 GLY A C 1
ATOM 928 O O . GLY A 1 120 ? 15.681 2.371 -7.770 1.00 82.62 120 GLY A O 1
ATOM 929 N N . VAL A 1 121 ? 13.617 1.561 -7.384 1.00 84.56 121 VAL A N 1
ATOM 930 C CA . VAL A 1 121 ? 12.924 2.433 -8.350 1.00 84.56 121 VAL A CA 1
ATOM 931 C C . VAL A 1 121 ? 12.347 3.651 -7.634 1.00 84.56 121 VAL A C 1
ATOM 933 O O . VAL A 1 121 ? 11.406 3.531 -6.848 1.00 84.56 121 VAL A O 1
ATOM 936 N N . PHE A 1 122 ? 12.880 4.838 -7.927 1.00 81.25 122 PHE A N 1
ATOM 937 C CA . PHE A 1 122 ? 12.407 6.088 -7.316 1.00 81.25 122 PHE A CA 1
ATOM 938 C C . PHE A 1 122 ? 11.204 6.678 -8.034 1.00 81.25 122 PHE A C 1
ATOM 940 O O . PHE A 1 122 ? 10.272 7.169 -7.403 1.00 81.25 122 PHE A O 1
ATOM 947 N N . ARG A 1 123 ? 11.250 6.656 -9.362 1.00 82.56 123 ARG A N 1
ATOM 948 C CA . ARG A 1 123 ? 10.234 7.233 -10.231 1.00 82.56 123 ARG A CA 1
ATOM 949 C C . ARG A 1 123 ? 10.131 6.372 -11.469 1.00 82.56 123 ARG A C 1
ATOM 951 O O . ARG A 1 123 ? 11.130 5.822 -11.919 1.00 82.56 123 ARG A O 1
ATOM 958 N N . PHE A 1 124 ? 8.937 6.272 -12.016 1.00 86.56 124 PHE A N 1
ATOM 959 C CA . PHE A 1 124 ? 8.720 5.632 -13.296 1.00 86.56 124 PHE A CA 1
ATOM 960 C C . PHE A 1 124 ? 7.683 6.421 -14.083 1.00 86.56 124 PHE A C 1
ATOM 962 O O . PHE A 1 124 ? 6.903 7.191 -13.516 1.00 86.56 124 PHE A O 1
ATOM 969 N N . GLU A 1 125 ? 7.716 6.242 -15.389 1.00 85.69 125 GLU A N 1
ATOM 970 C CA . GLU A 1 125 ? 6.832 6.868 -16.348 1.00 85.69 125 GLU A CA 1
ATOM 971 C C . GLU A 1 125 ? 6.389 5.822 -17.367 1.00 85.69 125 GLU A C 1
ATOM 973 O O . GLU A 1 125 ? 7.136 4.905 -17.720 1.00 85.69 125 GLU A O 1
ATOM 978 N N . LEU A 1 126 ? 5.139 5.946 -17.792 1.00 83.62 126 LEU A N 1
ATOM 979 C CA . LEU A 1 126 ? 4.543 5.110 -18.817 1.00 83.62 126 LEU A CA 1
ATOM 980 C C . LEU A 1 126 ? 4.714 5.830 -20.154 1.00 83.62 126 LEU A C 1
ATOM 982 O O . LEU A 1 126 ? 4.128 6.897 -20.327 1.00 83.62 126 LEU A O 1
ATOM 986 N N . LEU A 1 127 ? 5.523 5.282 -21.063 1.00 78.69 127 LEU A N 1
ATOM 987 C CA . LEU A 1 127 ? 5.723 5.902 -22.378 1.00 78.69 127 LEU A CA 1
ATOM 988 C C . LEU A 1 127 ? 4.599 5.508 -23.345 1.00 78.69 127 LEU A C 1
ATOM 990 O O . LEU A 1 127 ? 4.010 6.370 -23.986 1.00 78.69 127 LEU A O 1
ATOM 994 N N . ASP A 1 128 ? 4.265 4.218 -23.374 1.00 74.69 128 ASP A N 1
ATOM 995 C CA . ASP A 1 128 ? 3.186 3.627 -24.170 1.00 74.69 128 ASP A CA 1
ATOM 996 C C . ASP A 1 128 ? 2.368 2.665 -23.301 1.00 74.69 128 ASP A C 1
ATOM 998 O O . ASP A 1 128 ? 2.802 2.289 -22.212 1.00 74.69 128 ASP A O 1
ATOM 1002 N N . SER A 1 129 ? 1.209 2.203 -23.790 1.00 71.75 129 SER A N 1
ATOM 1003 C CA . SER A 1 129 ? 0.358 1.231 -23.076 1.00 71.75 129 SER A CA 1
ATOM 1004 C C . SER A 1 129 ? 1.105 -0.031 -22.623 1.00 71.75 129 SER A C 1
ATOM 1006 O O . SER A 1 129 ? 0.701 -0.643 -21.638 1.00 71.75 129 SER A O 1
ATOM 1008 N N . ASP A 1 130 ? 2.204 -0.370 -23.305 1.00 78.38 130 ASP A N 1
ATOM 1009 C CA . ASP A 1 130 ? 2.981 -1.584 -23.076 1.00 78.38 130 ASP A CA 1
ATOM 1010 C C . ASP A 1 130 ? 4.422 -1.346 -22.577 1.00 78.38 130 ASP A C 1
ATOM 1012 O O . ASP A 1 130 ? 5.114 -2.332 -22.317 1.00 78.38 130 ASP A O 1
ATOM 1016 N N . VAL A 1 131 ? 4.875 -0.100 -22.366 1.00 85.38 131 VAL A N 1
ATOM 1017 C CA . VAL A 1 131 ? 6.278 0.202 -21.998 1.00 85.38 131 VAL A CA 1
ATOM 1018 C C . VAL A 1 131 ? 6.378 1.097 -20.761 1.00 85.38 131 VAL A C 1
ATOM 1020 O O . VAL A 1 131 ? 5.902 2.232 -20.757 1.00 85.38 131 VAL A O 1
ATOM 1023 N N . VAL A 1 132 ? 7.089 0.617 -19.736 1.00 87.00 132 VAL A N 1
ATOM 1024 C CA . VAL A 1 132 ? 7.431 1.367 -18.519 1.00 87.00 132 VAL A CA 1
ATOM 1025 C C . VAL A 1 132 ? 8.910 1.721 -18.514 1.00 87.00 132 VAL A C 1
ATOM 1027 O O . VAL A 1 132 ? 9.770 0.864 -18.716 1.00 87.00 132 VAL A O 1
ATOM 1030 N N . ILE A 1 133 ? 9.199 2.981 -18.203 1.00 87.50 133 ILE A N 1
ATOM 1031 C CA . ILE A 1 133 ? 10.547 3.492 -17.969 1.00 87.50 133 ILE A CA 1
ATOM 1032 C C . ILE A 1 133 ? 10.671 3.831 -16.491 1.00 87.50 133 ILE A C 1
ATOM 1034 O O . ILE A 1 133 ? 9.873 4.585 -15.949 1.00 87.50 133 ILE A O 1
ATOM 1038 N N . ALA A 1 134 ? 11.682 3.297 -15.826 1.00 87.00 134 ALA A N 1
ATOM 1039 C CA . ALA A 1 134 ? 11.938 3.485 -14.411 1.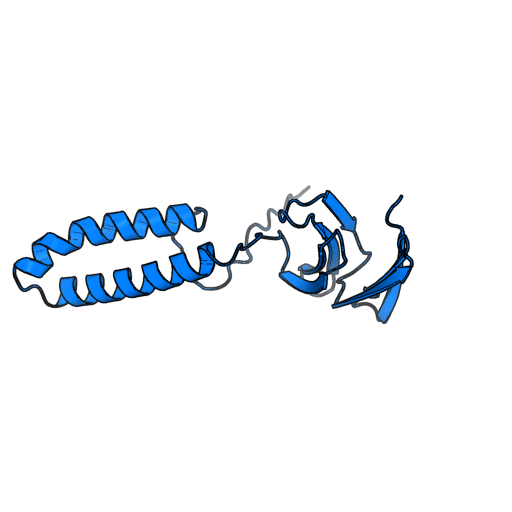00 87.00 134 ALA A CA 1
ATOM 1040 C C . ALA A 1 134 ? 13.328 4.082 -14.187 1.00 87.00 134 ALA A C 1
ATOM 1042 O O . ALA A 1 134 ? 14.321 3.598 -14.720 1.00 87.00 134 ALA A O 1
ATOM 1043 N N . ALA A 1 135 ? 13.403 5.123 -13.365 1.00 87.31 135 ALA A N 1
ATOM 1044 C CA . ALA A 1 135 ? 14.653 5.684 -12.880 1.00 87.31 135 ALA A CA 1
ATOM 1045 C C . ALA A 1 135 ? 15.110 4.910 -11.640 1.00 87.31 135 ALA A C 1
ATOM 1047 O O . ALA A 1 135 ? 14.402 4.846 -10.624 1.00 87.31 135 ALA A O 1
ATOM 1048 N N . VAL A 1 136 ? 16.299 4.323 -11.743 1.00 87.12 136 VAL A N 1
ATOM 1049 C CA . VAL A 1 136 ? 16.856 3.414 -10.746 1.00 87.12 136 VAL A CA 1
ATOM 1050 C C . VAL A 1 136 ? 17.939 4.118 -9.918 1.00 87.12 136 VAL A C 1
ATOM 1052 O O . VAL A 1 136 ? 18.547 5.103 -10.336 1.00 87.12 136 VAL A O 1
ATOM 1055 N N . THR A 1 137 ? 18.158 3.654 -8.684 1.00 83.31 137 THR A N 1
ATOM 1056 C CA . THR A 1 137 ? 19.101 4.259 -7.725 1.00 83.31 137 THR A CA 1
ATOM 1057 C C . THR A 1 137 ? 20.565 4.280 -8.162 1.00 83.31 137 THR A C 1
ATOM 1059 O O . THR A 1 137 ? 21.365 4.973 -7.540 1.00 83.31 137 THR A O 1
ATOM 1062 N N . ASP A 1 138 ? 20.927 3.484 -9.161 1.00 79.50 138 ASP A N 1
ATOM 1063 C CA . ASP A 1 138 ? 22.266 3.405 -9.748 1.00 79.50 138 ASP A CA 1
ATOM 1064 C C . ASP A 1 138 ? 22.546 4.538 -10.755 1.00 79.50 138 ASP A C 1
ATOM 1066 O O . ASP A 1 138 ? 23.672 4.670 -11.227 1.00 79.50 138 ASP A O 1
ATOM 1070 N N . GLY A 1 139 ? 21.546 5.374 -11.061 1.00 80.25 139 GLY A N 1
ATOM 1071 C CA . GLY A 1 139 ? 21.636 6.421 -12.079 1.00 80.25 139 GLY A CA 1
ATOM 1072 C C . GLY A 1 139 ? 21.287 5.939 -13.489 1.00 80.25 139 GLY A C 1
ATOM 1073 O O . GLY A 1 139 ? 21.366 6.732 -14.426 1.00 80.25 139 GLY A O 1
ATOM 1074 N N . SER A 1 140 ? 20.874 4.677 -13.645 1.00 85.00 140 SER A N 1
ATOM 1075 C CA . SER A 1 140 ? 20.446 4.104 -14.920 1.00 85.00 140 SER A CA 1
ATOM 1076 C C . SER A 1 140 ? 18.934 4.239 -15.125 1.00 85.00 140 SER A C 1
ATOM 1078 O O . SER A 1 140 ? 18.148 4.361 -14.177 1.00 85.00 140 SER A O 1
ATOM 1080 N N . LEU A 1 141 ? 18.514 4.168 -16.390 1.00 85.75 141 LEU A N 1
ATOM 1081 C CA . LEU A 1 141 ? 17.114 3.990 -16.765 1.00 85.75 141 LEU A CA 1
ATOM 1082 C C . LEU A 1 141 ? 16.852 2.511 -17.049 1.00 85.75 141 LEU A C 1
ATOM 1084 O O . LEU A 1 141 ? 17.554 1.884 -17.839 1.00 85.75 141 LEU A O 1
ATOM 1088 N N . PHE A 1 142 ? 15.825 1.965 -16.412 1.00 84.62 142 PHE A N 1
ATOM 1089 C CA . PHE A 1 142 ? 15.350 0.608 -16.623 1.00 84.62 142 PHE A CA 1
ATOM 1090 C C . PHE A 1 142 ? 14.075 0.641 -17.460 1.00 84.62 142 PHE A C 1
ATOM 1092 O O . PHE A 1 142 ? 13.112 1.305 -17.088 1.00 84.62 142 PHE A O 1
ATOM 1099 N N . ILE A 1 143 ? 14.069 -0.064 -18.588 1.00 86.31 143 ILE A N 1
ATOM 1100 C CA . ILE A 1 143 ? 12.922 -0.132 -19.496 1.00 86.31 143 ILE A CA 1
ATOM 1101 C C . ILE A 1 143 ? 12.389 -1.558 -19.470 1.00 86.31 143 ILE A C 1
ATOM 1103 O O . ILE A 1 143 ? 13.148 -2.513 -19.631 1.00 86.31 143 ILE A O 1
ATOM 1107 N N . THR A 1 144 ? 11.087 -1.704 -19.256 1.00 82.50 144 THR A N 1
ATOM 1108 C CA . THR A 1 144 ? 10.421 -3.004 -19.180 1.00 82.50 144 THR A CA 1
ATOM 1109 C C . THR A 1 144 ? 9.047 -2.938 -19.830 1.00 82.50 144 THR A C 1
ATOM 1111 O O . THR A 1 144 ? 8.415 -1.881 -19.850 1.00 82.50 144 THR A O 1
ATOM 1114 N N . THR A 1 145 ? 8.592 -4.054 -20.393 1.00 83.62 145 THR A N 1
ATOM 1115 C CA . THR A 1 145 ? 7.284 -4.163 -21.040 1.00 83.62 145 THR A CA 1
ATOM 1116 C C . THR A 1 145 ? 6.279 -4.891 -20.148 1.00 83.62 145 THR A C 1
ATOM 1118 O O . THR A 1 145 ? 6.652 -5.740 -19.341 1.00 83.62 145 THR A O 1
ATOM 1121 N N . PHE A 1 146 ? 4.984 -4.587 -20.290 1.00 71.38 146 PHE A N 1
ATOM 1122 C CA . PHE A 1 146 ? 3.928 -5.241 -19.493 1.00 71.38 146 PHE A CA 1
ATOM 1123 C C . PHE A 1 146 ? 3.637 -6.694 -19.901 1.00 71.38 146 PHE A C 1
ATOM 1125 O O . PHE A 1 146 ? 3.034 -7.426 -19.114 1.00 71.38 146 PHE A O 1
ATOM 1132 N N . ASN A 1 147 ? 4.031 -7.093 -21.116 1.00 63.81 147 ASN A N 1
ATOM 1133 C CA . ASN A 1 147 ? 3.651 -8.357 -21.765 1.00 63.81 147 ASN A CA 1
ATOM 1134 C C . ASN A 1 147 ? 4.813 -9.364 -21.901 1.00 63.81 147 ASN A C 1
ATOM 1136 O O . ASN A 1 147 ? 4.823 -10.149 -22.848 1.00 63.81 147 ASN A O 1
ATOM 1140 N N . GLY A 1 148 ? 5.799 -9.319 -21.000 1.00 49.88 148 GLY A N 1
ATOM 1141 C CA . GLY A 1 148 ? 6.882 -10.310 -20.928 1.00 49.88 148 GLY A CA 1
ATOM 1142 C C . GLY A 1 148 ? 6.479 -11.576 -20.186 1.00 49.88 148 GLY A C 1
ATOM 1143 O O . GLY A 1 148 ? 6.003 -11.435 -19.037 1.00 49.88 148 GLY A O 1
#

Secondary structure (DSSP, 8-state):
-----------SS---TT--HHHHHHHHHHHHHHHHHHHHTT-HHHHHHHHHHHHHHHHHHHHHHS-----SSEEEEEEE-SSEEEEEEEEEETTTEEEEEEEEEETT--EEEEEEESS-EEEEEEEETTEEEEEETTSPEEEEETT-

InterPro domains:
  IPR017266 Cyclin-dependent kinase 2-associated protein 1/2 [PF09806] (21-62)
  IPR017266 Cyclin-dependent kinase 2-associated protein 1/2 [PTHR22607] (17-62)

Radius of gyration: 21.37 Å; chains: 1; bounding box: 44×31×64 Å